Protein AF-A0A835MDC3-F1 (afdb_monomer)

Secondary structure (DSSP, 8-state):
-B-----S-TT--SS-EEHHHHHHHHHTTHHHHHHHHHHHHHHHTT-----SSEE---HHHHHHHHHHHHT-HHHHHHHHHHHHHHHHHS---TT-SSTTTTT-TT--TTHHHHGGGGHHHHHHHHHHHTTT-SS-PPB-----STHHHHHHHHHHHHTT-

Radius of gyration: 15.71 Å; Cα contacts (8 Å, |Δi|>4): 168; chains: 1; bounding box: 34×36×35 Å

Foldseek 3Di:
DAWADDDPDQPWDLVFDQQLVVLCVVPPPCSVVVQVVLQVLQVVLVAGFDRRATETHCLLVNLVLVVLVVVPRVSSLVSVVVLCCCVTGVNHYNSDPVVPCPPDPPDHPVSSVVSVVCNVVNVVVNVVVVPPDPFRDDDDDDDDDSSVSVVVSRVVVVVVD

pLDDT: mean 72.36, std 19.3, range [30.72, 95.19]

Solvent-accessible surface area (backbone atoms only — not comparable to full-atom values): 9373 Å² total; per-residue (Å²): 90,53,87,54,74,76,78,93,51,84,84,40,51,65,88,44,42,55,33,57,59,54,41,36,71,74,50,42,86,52,32,60,61,50,50,53,53,50,33,53,55,32,47,76,61,78,38,63,61,36,54,86,22,43,44,51,27,54,64,70,50,4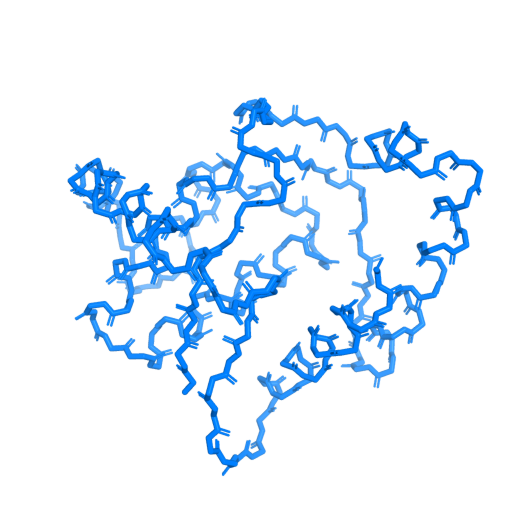4,31,50,46,50,55,30,39,76,76,33,43,68,55,21,48,54,50,54,50,52,55,46,46,33,42,40,49,63,30,37,46,76,52,48,80,65,74,58,48,78,78,36,98,86,45,55,81,73,51,72,78,54,38,65,73,40,48,66,58,48,58,49,47,46,69,68,54,66,82,80,58,99,60,77,65,68,62,68,87,93,77,93,50,80,69,46,48,59,53,50,46,51,60,54,49,72,77,70,112

InterPro domains:
  IPR001853 DSBA-like thioredoxin domain [PF01323] (1-97)
  IPR036249 Thioredoxin-like superfamily [SSF52833] (1-101)

Organism: NCBI:txid261450

Structure (mmCIF, N/CA/C/O backbone):
data_AF-A0A835MDC3-F1
#
_entry.id   AF-A0A835MDC3-F1
#
loop_
_atom_site.group_PDB
_atom_site.id
_atom_site.type_symbol
_atom_site.label_atom_id
_atom_site.label_alt_id
_atom_site.label_comp_id
_atom_site.label_asym_id
_atom_site.label_entity_id
_atom_site.label_seq_id
_atom_site.pdbx_PDB_ins_code
_atom_site.Cartn_x
_atom_site.Cartn_y
_atom_site.Cartn_z
_atom_site.occupancy
_atom_site.B_iso_or_equiv
_atom_site.auth_seq_id
_atom_site.auth_comp_id
_atom_site.auth_asym_id
_atom_site.auth_atom_id
_atom_site.pdbx_PDB_model_num
ATOM 1 N N . VAL A 1 1 ? -11.938 -6.366 14.341 1.00 79.00 1 VAL A N 1
ATOM 2 C CA . VAL A 1 1 ? -10.661 -6.709 13.666 1.00 79.00 1 VAL A CA 1
ATOM 3 C C . VAL A 1 1 ? -9.638 -5.707 14.154 1.00 79.00 1 VAL A C 1
ATOM 5 O O . VAL A 1 1 ? -9.970 -4.531 14.147 1.00 79.00 1 VAL A O 1
ATOM 8 N N . ARG A 1 2 ? -8.454 -6.133 14.595 1.00 83.31 2 ARG A N 1
ATOM 9 C CA . ARG A 1 2 ? -7.360 -5.211 14.938 1.00 83.31 2 ARG A CA 1
ATOM 10 C C . ARG A 1 2 ? -6.221 -5.381 13.938 1.00 83.31 2 ARG A C 1
ATOM 12 O O . ARG A 1 2 ? -5.844 -6.513 13.647 1.00 83.31 2 ARG A O 1
ATOM 19 N N . TRP A 1 3 ? -5.715 -4.271 13.408 1.00 83.38 3 TRP A N 1
ATOM 20 C CA . TRP A 1 3 ? -4.635 -4.255 12.424 1.00 83.38 3 TRP A CA 1
ATOM 21 C C . TRP A 1 3 ? -3.323 -3.807 13.061 1.00 83.38 3 TRP A C 1
ATOM 23 O O . TRP A 1 3 ? -3.287 -2.799 13.772 1.00 83.38 3 TRP A O 1
ATOM 33 N N . HIS A 1 4 ? -2.255 -4.544 12.763 1.00 81.25 4 HIS A N 1
ATOM 34 C CA . HIS A 1 4 ? -0.899 -4.269 13.225 1.00 81.25 4 HIS A CA 1
ATOM 35 C C . HIS A 1 4 ? -0.013 -3.872 12.031 1.00 81.25 4 HIS A C 1
ATOM 37 O O . HIS A 1 4 ? 0.001 -4.582 11.021 1.00 81.25 4 HIS A O 1
ATOM 43 N N . PRO A 1 5 ? 0.681 -2.720 12.091 1.00 82.00 5 PRO A N 1
ATOM 44 C CA . PRO A 1 5 ? 1.646 -2.316 11.075 1.00 82.00 5 PRO A CA 1
ATOM 45 C C . PRO A 1 5 ? 2.781 -3.325 10.879 1.00 82.00 5 PRO A C 1
ATOM 47 O O . PRO A 1 5 ? 3.315 -3.851 11.847 1.00 82.00 5 PRO A O 1
ATOM 50 N N . TYR A 1 6 ? 3.203 -3.517 9.630 1.00 81.38 6 TYR A N 1
ATOM 51 C CA . TYR A 1 6 ? 4.390 -4.294 9.278 1.00 81.38 6 TYR A CA 1
ATOM 52 C C . TYR A 1 6 ? 5.048 -3.697 8.033 1.00 81.38 6 TYR A C 1
ATOM 54 O O . TYR A 1 6 ? 4.362 -3.406 7.048 1.00 81.38 6 TYR A O 1
ATOM 62 N N . PHE A 1 7 ? 6.372 -3.539 8.057 1.00 80.25 7 PHE A N 1
ATOM 63 C CA . PHE A 1 7 ? 7.124 -3.003 6.926 1.00 80.25 7 PHE A CA 1
ATOM 64 C C . PHE A 1 7 ? 7.703 -4.112 6.053 1.00 80.25 7 PHE A C 1
ATOM 66 O O . PHE A 1 7 ? 8.595 -4.844 6.466 1.00 80.25 7 PHE A O 1
ATOM 73 N N . LEU A 1 8 ? 7.289 -4.149 4.786 1.00 82.00 8 LEU A N 1
ATOM 74 C CA . LEU A 1 8 ? 7.941 -4.997 3.780 1.00 82.00 8 LEU A CA 1
ATOM 75 C C . LEU A 1 8 ? 9.306 -4.449 3.339 1.00 82.00 8 LEU A C 1
ATOM 77 O O . LEU A 1 8 ? 10.184 -5.217 2.956 1.00 82.00 8 LEU A O 1
ATOM 81 N N . ASN A 1 9 ? 9.456 -3.122 3.317 1.00 81.12 9 ASN A N 1
ATOM 82 C CA . ASN A 1 9 ? 10.703 -2.440 2.979 1.00 81.12 9 ASN A CA 1
ATOM 83 C C . ASN A 1 9 ? 10.748 -1.056 3.659 1.00 81.12 9 ASN A C 1
ATOM 85 O O . ASN A 1 9 ? 10.225 -0.089 3.098 1.00 81.12 9 ASN A O 1
ATOM 89 N N . PRO A 1 10 ? 11.368 -0.940 4.848 1.00 81.56 10 PRO A N 1
ATOM 90 C CA . PRO A 1 10 ? 11.507 0.336 5.554 1.00 81.56 10 PRO A CA 1
ATOM 91 C C . PRO A 1 10 ? 12.309 1.389 4.772 1.00 81.56 10 PRO A C 1
ATOM 93 O O . PRO A 1 10 ? 12.097 2.586 4.950 1.00 81.56 10 PRO A O 1
ATOM 96 N N . SER A 1 11 ? 13.213 0.946 3.894 1.00 84.12 11 SER A N 1
ATOM 97 C CA . SER A 1 11 ? 14.127 1.796 3.122 1.00 84.12 11 SER A CA 1
ATOM 98 C C . SER A 1 11 ? 13.565 2.231 1.765 1.00 84.12 11 SER A C 1
ATOM 100 O O . SER A 1 11 ? 14.288 2.829 0.971 1.00 84.12 11 SER A O 1
ATOM 102 N N . ALA A 1 12 ? 12.298 1.927 1.461 1.00 86.94 12 ALA A N 1
ATOM 103 C CA . ALA A 1 12 ? 11.678 2.350 0.208 1.00 86.94 12 ALA A CA 1
ATOM 104 C C . ALA A 1 12 ? 11.614 3.892 0.102 1.00 86.94 12 ALA A C 1
ATOM 106 O O . ALA A 1 12 ? 11.349 4.553 1.115 1.00 86.94 12 ALA A O 1
ATOM 107 N N . PRO A 1 13 ? 11.815 4.469 -1.101 1.00 89.44 13 PRO A N 1
ATOM 108 C CA . PRO A 1 13 ? 11.775 5.916 -1.315 1.00 89.44 13 PRO A CA 1
ATOM 109 C C . PRO A 1 13 ? 10.369 6.482 -1.088 1.00 89.44 13 PRO A C 1
ATOM 111 O O . PRO A 1 13 ? 9.361 5.798 -1.302 1.00 89.44 13 PRO A O 1
ATOM 114 N N . LYS A 1 14 ? 10.298 7.743 -0.649 1.00 87.00 14 LYS A N 1
ATOM 115 C CA . LYS A 1 14 ? 9.029 8.432 -0.349 1.00 87.00 14 LYS A CA 1
ATOM 116 C C . LYS A 1 14 ? 8.347 8.953 -1.608 1.00 87.00 14 LYS A C 1
ATOM 118 O O . LYS A 1 14 ? 7.126 9.036 -1.654 1.00 87.00 14 LYS A O 1
ATOM 123 N N . GLU A 1 15 ? 9.132 9.241 -2.632 1.00 87.88 15 GLU A N 1
ATOM 124 C CA . GLU A 1 15 ? 8.701 9.685 -3.957 1.00 87.88 15 GLU A CA 1
ATOM 125 C C . GLU A 1 15 ? 7.988 8.557 -4.717 1.00 87.88 15 GLU A C 1
ATOM 127 O O . GLU A 1 15 ? 7.210 8.805 -5.633 1.00 87.88 15 GLU A O 1
ATOM 132 N N . GLY A 1 16 ? 8.216 7.311 -4.293 1.00 91.81 16 GLY A N 1
ATOM 133 C CA . GLY A 1 16 ? 7.672 6.120 -4.919 1.00 91.81 16 GLY A CA 1
ATOM 134 C C . GLY A 1 16 ? 8.468 5.690 -6.148 1.00 91.81 16 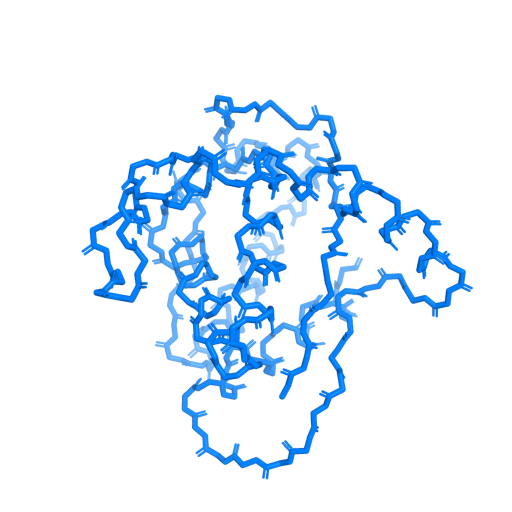GLY A C 1
ATOM 135 O O . GLY A 1 16 ? 9.279 6.420 -6.709 1.00 91.81 16 GLY A O 1
ATOM 136 N N . VAL A 1 17 ? 8.241 4.449 -6.553 1.00 94.00 17 VAL A N 1
ATOM 137 C CA . VAL A 1 17 ? 8.797 3.836 -7.761 1.00 94.00 17 VAL A CA 1
ATOM 138 C C . VAL A 1 17 ? 7.691 3.126 -8.525 1.00 94.00 17 VAL A C 1
ATOM 140 O O . VAL A 1 17 ? 6.692 2.698 -7.943 1.00 94.00 17 VAL A O 1
ATOM 143 N N . VAL A 1 18 ? 7.864 2.972 -9.837 1.00 95.19 18 VAL A N 1
ATOM 144 C CA . VAL A 1 18 ? 6.885 2.287 -10.691 1.00 95.19 18 VAL A CA 1
ATOM 145 C C . VAL A 1 18 ? 6.726 0.836 -10.233 1.00 95.19 18 VAL A C 1
ATOM 147 O O . VAL A 1 18 ? 7.675 0.050 -10.281 1.00 95.19 18 VAL A O 1
ATOM 150 N N . LYS A 1 19 ? 5.512 0.454 -9.815 1.00 93.19 19 LYS A N 1
ATOM 151 C CA . LYS A 1 19 ? 5.239 -0.839 -9.168 1.00 93.19 19 LYS A CA 1
ATOM 152 C C . LYS A 1 19 ? 5.600 -2.031 -10.061 1.00 93.19 19 LYS A C 1
ATOM 154 O O . LYS A 1 19 ? 6.240 -2.966 -9.587 1.00 93.19 19 LYS A O 1
ATOM 159 N N . LYS A 1 20 ? 5.277 -1.980 -11.363 1.00 93.00 20 LYS A N 1
ATOM 160 C CA . LYS A 1 20 ? 5.671 -3.018 -12.345 1.00 93.00 20 LYS A CA 1
ATOM 161 C C . LYS A 1 20 ? 7.183 -3.225 -12.413 1.00 93.00 20 LYS A C 1
ATOM 163 O O . LYS A 1 20 ? 7.637 -4.367 -12.428 1.00 93.00 20 LYS A O 1
ATOM 168 N N . VAL A 1 21 ? 7.945 -2.130 -12.466 1.00 94.31 21 VAL A N 1
ATOM 169 C CA . VAL A 1 21 ? 9.412 -2.172 -12.546 1.00 94.31 21 VAL A CA 1
ATOM 170 C C . VAL A 1 21 ? 9.964 -2.767 -11.257 1.00 94.31 21 VAL A C 1
ATOM 172 O O . VAL A 1 21 ? 10.659 -3.777 -11.307 1.00 94.31 21 VAL A O 1
ATOM 175 N N . HIS A 1 22 ? 9.522 -2.247 -10.111 1.00 92.38 22 HIS A N 1
ATOM 176 C CA . HIS A 1 22 ? 9.928 -2.743 -8.800 1.00 92.38 22 HIS A CA 1
ATOM 177 C C . HIS A 1 22 ? 9.631 -4.240 -8.607 1.00 92.38 22 HIS A C 1
ATOM 179 O O . HIS A 1 22 ? 10.461 -4.990 -8.098 1.00 92.38 22 HIS A O 1
ATOM 185 N N . TYR A 1 23 ? 8.458 -4.719 -9.034 1.00 91.94 23 TYR A N 1
ATOM 186 C CA . TYR A 1 23 ? 8.113 -6.141 -8.939 1.00 91.94 23 TYR A CA 1
ATOM 187 C C . TYR A 1 23 ? 8.955 -7.012 -9.869 1.00 91.94 23 TYR A C 1
ATOM 189 O O . TYR A 1 23 ? 9.315 -8.126 -9.489 1.00 91.94 23 TYR A O 1
ATOM 197 N N . ARG A 1 24 ? 9.295 -6.523 -11.064 1.00 93.50 24 ARG A N 1
ATOM 198 C CA . ARG A 1 24 ? 10.192 -7.237 -11.976 1.00 93.50 24 ARG A CA 1
ATOM 199 C C . ARG A 1 24 ? 11.615 -7.304 -11.429 1.00 93.50 24 ARG A C 1
ATOM 201 O O . ARG A 1 24 ? 12.227 -8.359 -11.522 1.00 93.50 24 ARG A O 1
ATOM 208 N N . GLU A 1 25 ? 12.112 -6.234 -10.820 1.00 93.44 25 GLU A N 1
ATOM 209 C CA . GLU A 1 25 ? 13.413 -6.223 -10.140 1.00 93.44 25 GLU A CA 1
ATOM 210 C C . GLU A 1 25 ? 13.429 -7.190 -8.950 1.00 93.44 25 GLU A C 1
ATOM 212 O O . GLU A 1 25 ? 14.360 -7.977 -8.802 1.00 93.44 25 GLU A O 1
ATOM 217 N N . LYS A 1 26 ? 12.368 -7.186 -8.132 1.00 88.25 26 LYS A N 1
ATOM 218 C CA . LYS A 1 26 ? 12.278 -8.008 -6.919 1.00 88.25 26 LYS A CA 1
ATOM 219 C C . LYS A 1 26 ? 12.079 -9.500 -7.199 1.00 88.25 26 LYS A C 1
ATOM 221 O O . LYS A 1 26 ? 12.663 -10.331 -6.511 1.00 88.25 26 LYS A O 1
ATOM 226 N N . PHE A 1 27 ? 11.220 -9.849 -8.157 1.00 88.06 27 PHE A N 1
ATOM 227 C CA . PHE A 1 27 ? 10.797 -11.236 -8.401 1.00 88.06 27 PHE A CA 1
ATOM 228 C C . PHE A 1 27 ? 11.312 -11.818 -9.727 1.00 88.06 27 PHE A C 1
ATOM 230 O O . PHE A 1 27 ? 11.055 -12.986 -10.036 1.00 88.06 27 PHE A O 1
ATOM 237 N N . GLY A 1 28 ? 12.012 -11.024 -10.539 1.00 93.06 28 GLY A N 1
ATOM 238 C CA . GLY A 1 28 ? 12.528 -11.447 -11.837 1.00 93.06 28 GLY A CA 1
ATOM 239 C C . GLY A 1 28 ? 11.419 -11.899 -12.803 1.00 93.06 28 GLY A C 1
ATOM 240 O O . GLY A 1 28 ? 10.297 -11.374 -12.767 1.00 93.06 28 GLY A O 1
ATOM 241 N N . PRO A 1 29 ? 11.684 -12.911 -13.652 1.00 91.44 29 PRO A N 1
ATOM 242 C CA . PRO A 1 29 ? 10.707 -13.446 -14.607 1.00 91.44 29 PRO A CA 1
ATOM 243 C C . PRO A 1 29 ? 9.423 -13.989 -13.962 1.00 91.44 29 PRO A C 1
ATOM 245 O O . PRO A 1 29 ? 8.384 -14.066 -14.613 1.00 91.44 29 PRO A O 1
ATOM 248 N N . GLN A 1 30 ? 9.460 -14.350 -12.673 1.00 90.94 30 GLN A N 1
ATOM 249 C CA . GLN A 1 30 ? 8.284 -14.867 -11.968 1.00 90.94 30 GLN A CA 1
ATOM 250 C C . GLN A 1 30 ? 7.246 -13.784 -11.652 1.00 90.94 30 GLN A C 1
ATOM 252 O O . GLN A 1 30 ? 6.105 -14.126 -11.336 1.00 90.94 30 GLN A O 1
ATOM 257 N N . SER A 1 31 ? 7.613 -12.502 -11.759 1.00 90.31 31 SER A N 1
ATOM 258 C CA . SER A 1 31 ? 6.721 -11.361 -11.518 1.00 90.31 31 SER A CA 1
ATOM 259 C C . SER A 1 31 ? 5.408 -11.459 -12.301 1.00 90.31 31 SER A C 1
ATOM 261 O O . SER A 1 31 ? 4.341 -11.258 -11.724 1.00 90.31 31 SER A O 1
ATOM 263 N N . GLU A 1 32 ? 5.453 -11.867 -13.571 1.00 91.12 32 GLU A N 1
ATOM 264 C CA . GLU A 1 32 ? 4.252 -12.014 -14.405 1.00 91.12 32 GLU A CA 1
ATOM 265 C C . GLU A 1 32 ? 3.357 -13.172 -13.934 1.00 91.12 32 GLU A C 1
ATOM 267 O O . GLU A 1 32 ? 2.133 -13.038 -13.874 1.00 91.12 32 GLU A O 1
ATOM 272 N N . ARG A 1 33 ? 3.950 -14.300 -13.511 1.00 90.50 33 ARG A N 1
ATOM 273 C CA . ARG A 1 33 ? 3.200 -15.437 -12.946 1.00 90.50 33 ARG A CA 1
ATOM 274 C C . ARG A 1 33 ? 2.526 -15.054 -11.629 1.00 90.50 33 ARG A C 1
ATOM 276 O O . ARG A 1 33 ? 1.367 -15.406 -11.411 1.00 90.50 33 ARG A O 1
ATOM 283 N N . ILE A 1 34 ? 3.241 -14.331 -10.765 1.00 87.12 34 ILE A N 1
ATOM 284 C CA . ILE A 1 34 ? 2.701 -13.806 -9.506 1.00 87.12 34 ILE A CA 1
ATOM 285 C C . ILE A 1 34 ? 1.547 -12.856 -9.820 1.00 87.12 34 ILE A C 1
ATOM 287 O O . ILE A 1 34 ? 0.442 -13.084 -9.340 1.00 87.12 34 ILE A O 1
ATOM 291 N N . LYS A 1 35 ? 1.749 -11.869 -10.701 1.00 89.69 35 LYS A N 1
ATOM 292 C CA . LYS A 1 35 ? 0.704 -10.929 -11.131 1.00 89.69 35 LYS A CA 1
ATOM 293 C C . LYS A 1 35 ? -0.544 -11.649 -11.651 1.00 89.69 35 LYS A C 1
ATOM 295 O O . LYS A 1 35 ? -1.653 -11.307 -11.249 1.00 89.69 35 LYS A O 1
ATOM 300 N N . ALA A 1 36 ? -0.388 -12.664 -12.501 1.00 91.50 36 ALA A N 1
ATOM 301 C CA . ALA A 1 36 ? -1.515 -13.431 -13.031 1.00 91.50 36 ALA A CA 1
ATOM 302 C C . ALA A 1 36 ? -2.281 -14.184 -11.929 1.00 91.50 36 ALA A C 1
ATOM 304 O O . ALA A 1 36 ? -3.517 -14.187 -11.921 1.00 91.50 36 ALA A O 1
ATOM 305 N N . ARG A 1 37 ? -1.561 -14.785 -10.971 1.00 89.50 37 ARG A N 1
ATOM 306 C CA . ARG A 1 37 ? -2.160 -15.439 -9.798 1.00 89.50 37 ARG A CA 1
ATOM 307 C C . ARG A 1 37 ? -2.925 -14.435 -8.937 1.00 89.50 37 ARG A C 1
ATOM 309 O O . ARG A 1 37 ? -4.072 -14.705 -8.593 1.00 89.50 37 ARG A O 1
ATOM 316 N N . MET A 1 38 ? -2.323 -13.282 -8.648 1.00 87.88 38 MET A N 1
ATOM 317 C CA . MET A 1 38 ? -2.949 -12.188 -7.898 1.00 87.88 38 MET A CA 1
ATOM 318 C C . MET A 1 38 ? -4.242 -11.738 -8.573 1.00 87.88 38 MET A C 1
ATOM 320 O O . MET A 1 38 ? -5.298 -11.744 -7.952 1.00 87.88 38 MET A O 1
ATOM 324 N N . ALA A 1 39 ? -4.192 -11.460 -9.875 1.00 91.00 39 ALA A N 1
ATOM 325 C CA . ALA A 1 39 ? -5.363 -11.043 -10.634 1.00 91.00 39 ALA A CA 1
ATOM 326 C C . ALA A 1 39 ? -6.495 -12.084 -10.597 1.00 91.00 39 ALA A C 1
ATOM 328 O O . ALA A 1 39 ? -7.664 -11.717 -10.533 1.00 91.00 39 ALA A O 1
ATOM 329 N N . LYS A 1 40 ? -6.176 -13.388 -10.588 1.00 90.12 40 LYS A N 1
ATOM 330 C CA . LYS A 1 40 ? -7.186 -14.444 -10.419 1.00 90.12 40 LYS A CA 1
ATOM 331 C C . LYS A 1 40 ? -7.838 -14.407 -9.031 1.00 90.12 40 LYS A C 1
ATOM 333 O O . LYS A 1 40 ? -9.052 -14.566 -8.954 1.00 90.12 40 LYS A O 1
ATOM 338 N N . VAL A 1 41 ? -7.055 -14.200 -7.968 1.00 86.44 41 VAL A N 1
ATOM 339 C CA . VAL A 1 41 ? -7.576 -14.080 -6.593 1.00 86.44 41 VAL A CA 1
ATOM 340 C C . VAL A 1 41 ? -8.498 -12.865 -6.482 1.00 86.44 41 VAL A C 1
ATOM 342 O O . VAL A 1 41 ? -9.641 -13.018 -6.070 1.00 86.44 41 VAL A O 1
ATOM 345 N N . PHE A 1 42 ? -8.049 -11.689 -6.931 1.00 88.00 42 PHE A N 1
ATOM 346 C CA . PHE A 1 42 ? -8.852 -10.459 -6.917 1.00 88.00 42 PHE A CA 1
ATOM 347 C C . PHE A 1 42 ? -10.172 -10.625 -7.685 1.00 88.00 42 PHE A C 1
ATOM 349 O O . PHE A 1 42 ? -11.234 -10.326 -7.139 1.00 88.00 42 PHE A O 1
ATOM 356 N N . ARG A 1 43 ? -10.140 -11.216 -8.890 1.00 90.94 43 ARG A N 1
ATOM 357 C CA . ARG A 1 43 ? -11.363 -11.484 -9.667 1.00 90.94 43 ARG A CA 1
ATOM 358 C C . ARG A 1 43 ? -12.325 -12.439 -8.966 1.00 90.94 43 ARG A C 1
ATOM 360 O O . ARG A 1 43 ? -13.532 -12.262 -9.081 1.00 90.94 43 ARG A O 1
ATOM 367 N N . GLY A 1 44 ? -11.815 -13.417 -8.213 1.00 87.06 44 GLY A N 1
ATOM 368 C CA . GLY A 1 44 ? -12.642 -14.296 -7.375 1.00 87.06 44 GLY A CA 1
ATOM 369 C C . GLY A 1 44 ? -13.445 -13.543 -6.306 1.00 87.06 44 GLY A C 1
ATOM 370 O O . GLY A 1 44 ? -14.453 -14.050 -5.823 1.00 87.06 44 GLY A O 1
ATOM 371 N N . HIS A 1 45 ? -13.031 -12.318 -5.986 1.00 84.69 45 HIS A N 1
ATOM 372 C CA . HIS A 1 45 ? -13.688 -11.402 -5.060 1.00 84.69 45 HIS A CA 1
ATOM 373 C C . HIS A 1 45 ? -14.397 -10.226 -5.758 1.00 84.69 45 HIS A C 1
ATOM 375 O O . HIS A 1 45 ? -14.841 -9.305 -5.076 1.00 84.69 45 HIS A O 1
ATOM 381 N N . GLY A 1 46 ? -14.520 -10.247 -7.092 1.00 89.62 46 GLY A N 1
ATOM 382 C CA . GLY A 1 46 ? -15.152 -9.175 -7.870 1.00 89.62 46 GLY A CA 1
ATOM 383 C C . GLY A 1 46 ? -14.316 -7.895 -7.978 1.00 89.62 46 GLY A C 1
ATOM 384 O O . GLY A 1 46 ? -14.873 -6.830 -8.219 1.00 89.62 46 GLY A O 1
ATOM 385 N N . LEU A 1 47 ? -13.000 -7.989 -7.770 1.00 88.75 47 LEU A N 1
ATOM 386 C CA . LEU A 1 47 ? -12.062 -6.869 -7.847 1.00 88.75 47 LEU A CA 1
ATOM 387 C C . LEU A 1 47 ? -11.065 -7.074 -8.993 1.00 88.75 47 LEU A C 1
ATOM 389 O O . LEU A 1 47 ? -10.682 -8.204 -9.301 1.00 88.75 47 LEU A O 1
ATOM 393 N N . ASP A 1 48 ? -10.575 -5.977 -9.564 1.00 91.44 48 ASP A N 1
ATOM 394 C CA . ASP A 1 48 ? -9.482 -5.998 -10.535 1.00 91.44 48 ASP A CA 1
ATOM 395 C C . ASP A 1 48 ? -8.155 -5.637 -9.865 1.00 91.44 48 ASP A C 1
ATOM 397 O O . ASP A 1 48 ? -8.065 -4.687 -9.091 1.00 91.44 48 ASP A O 1
ATOM 401 N N . TYR A 1 49 ? -7.115 -6.426 -10.141 1.00 91.69 49 TYR A N 1
ATOM 402 C CA . TYR A 1 49 ? -5.777 -6.201 -9.597 1.00 91.69 49 TYR A CA 1
ATOM 403 C C . TYR A 1 49 ? -4.981 -5.255 -10.498 1.00 91.69 49 TYR A C 1
ATOM 405 O O . TYR A 1 49 ? -4.643 -5.612 -11.630 1.00 91.69 49 TYR A O 1
ATOM 413 N N . ASP A 1 50 ? -4.637 -4.090 -9.960 1.00 90.75 50 ASP A N 1
ATOM 414 C CA . ASP A 1 50 ? -3.910 -3.024 -10.636 1.00 90.75 50 ASP A CA 1
ATOM 415 C C . ASP A 1 50 ? -2.468 -2.889 -10.107 1.00 90.75 50 ASP A C 1
ATOM 417 O O . ASP A 1 50 ? -2.182 -2.865 -8.901 1.00 90.75 50 ASP A O 1
ATOM 421 N N . VAL A 1 51 ? -1.530 -2.803 -11.048 1.00 89.88 51 VAL A N 1
ATOM 422 C CA . VAL A 1 51 ? -0.097 -2.623 -10.795 1.00 89.88 51 VAL A CA 1
ATOM 423 C C . VAL A 1 51 ? 0.488 -1.418 -11.532 1.00 89.88 51 VAL A C 1
ATOM 425 O O . VAL A 1 51 ? 1.706 -1.268 -11.563 1.00 89.88 51 VAL A O 1
ATOM 428 N N . ASP A 1 52 ? -0.342 -0.573 -12.134 1.00 89.31 52 ASP A N 1
ATOM 429 C CA . ASP A 1 52 ? 0.085 0.508 -13.022 1.00 89.31 52 ASP A CA 1
ATOM 430 C C . ASP A 1 52 ? 0.543 1.755 -12.245 1.00 89.31 52 ASP A C 1
ATOM 432 O O . ASP A 1 52 ? 1.242 2.603 -12.795 1.00 89.31 52 ASP A O 1
ATOM 436 N N . GLY A 1 53 ? 0.232 1.818 -10.947 1.00 90.31 53 GLY A N 1
ATOM 437 C CA . GLY A 1 53 ? 0.632 2.891 -10.040 1.00 90.31 53 GLY A CA 1
ATOM 438 C C . GLY A 1 53 ? 2.051 2.797 -9.462 1.00 90.31 53 GLY A C 1
ATOM 439 O O . GLY A 1 53 ? 2.899 1.986 -9.857 1.00 90.31 53 GLY A O 1
ATOM 440 N N . LEU A 1 54 ? 2.294 3.641 -8.460 1.00 93.06 54 LEU A N 1
ATOM 441 C CA . LEU A 1 54 ? 3.547 3.692 -7.710 1.00 93.06 54 LEU A CA 1
ATOM 442 C C . LEU A 1 54 ? 3.490 2.824 -6.445 1.00 93.06 54 LEU A C 1
ATOM 444 O O . LEU A 1 54 ? 2.436 2.583 -5.857 1.00 93.06 54 LEU A O 1
ATOM 448 N N . THR A 1 55 ? 4.655 2.376 -5.992 1.00 91.62 55 THR A N 1
ATOM 449 C CA . THR A 1 55 ? 4.859 1.740 -4.687 1.00 91.62 55 THR A CA 1
ATOM 450 C C . THR A 1 55 ? 6.044 2.389 -3.988 1.00 91.62 55 THR A C 1
ATOM 452 O O . THR A 1 55 ? 6.976 2.833 -4.647 1.00 91.62 55 THR A O 1
ATOM 455 N N . GLY A 1 56 ? 6.034 2.456 -2.662 1.00 91.38 56 GLY A N 1
ATOM 456 C CA . GLY A 1 56 ? 7.056 3.202 -1.935 1.00 91.38 56 GLY A CA 1
ATOM 457 C C . GLY A 1 56 ? 6.940 3.027 -0.434 1.00 91.38 56 GLY A C 1
ATOM 458 O O . GLY A 1 56 ? 6.419 2.018 0.045 1.00 91.38 56 GLY A O 1
ATOM 459 N N . ASN A 1 57 ? 7.452 4.010 0.297 1.00 89.19 57 ASN A N 1
ATOM 460 C CA . ASN A 1 57 ? 7.429 4.008 1.750 1.00 89.19 57 ASN A CA 1
ATOM 461 C C . ASN A 1 57 ? 5.994 4.001 2.312 1.00 89.19 57 ASN A C 1
ATOM 463 O O . ASN A 1 57 ? 5.140 4.765 1.867 1.00 89.19 57 ASN A O 1
ATOM 467 N N . THR A 1 58 ? 5.737 3.168 3.323 1.00 88.06 58 THR A N 1
ATOM 468 C CA . THR A 1 58 ? 4.407 3.016 3.942 1.00 88.06 58 THR A CA 1
ATOM 469 C C . THR A 1 58 ? 4.304 3.613 5.345 1.00 88.06 58 THR A C 1
ATOM 471 O O . THR A 1 58 ? 3.274 3.452 5.995 1.00 88.06 58 THR A O 1
ATOM 474 N N . LEU A 1 59 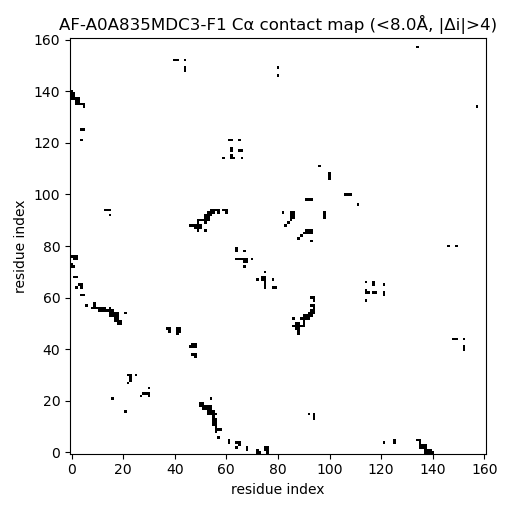? 5.328 4.325 5.829 1.00 84.94 59 LEU A N 1
ATOM 475 C CA . LEU A 1 59 ? 5.377 4.827 7.207 1.00 84.94 59 LEU A CA 1
ATOM 476 C C . LEU A 1 59 ? 4.198 5.742 7.538 1.00 84.94 59 LEU A C 1
ATOM 478 O O . LEU A 1 59 ? 3.551 5.551 8.566 1.00 84.94 59 LEU A O 1
ATOM 482 N N . ASP A 1 60 ? 3.876 6.683 6.652 1.00 83.00 60 ASP A N 1
ATOM 483 C CA . ASP A 1 60 ? 2.762 7.611 6.868 1.00 83.00 60 ASP A CA 1
ATOM 484 C C . ASP A 1 60 ? 1.407 6.884 6.888 1.00 83.00 60 ASP A C 1
ATOM 486 O O . ASP A 1 60 ? 0.541 7.209 7.699 1.00 83.00 60 ASP A O 1
ATOM 490 N N . ASN A 1 61 ? 1.262 5.808 6.111 1.00 85.19 61 ASN A N 1
ATOM 491 C CA . ASN A 1 61 ? 0.078 4.947 6.154 1.00 85.19 61 ASN A CA 1
ATOM 492 C C . ASN A 1 61 ? -0.027 4.204 7.487 1.00 85.19 61 ASN A C 1
ATOM 494 O O . ASN A 1 61 ? -1.095 4.150 8.087 1.00 85.19 61 ASN A O 1
ATOM 498 N N . HIS A 1 62 ? 1.079 3.653 7.992 1.00 85.88 62 HIS A N 1
ATOM 499 C CA . HIS A 1 62 ? 1.083 2.984 9.293 1.00 85.88 62 HIS A CA 1
ATOM 500 C C . HIS A 1 62 ? 0.779 3.949 10.444 1.00 85.88 62 HIS A C 1
ATOM 502 O O . HIS A 1 62 ? 0.043 3.580 11.365 1.00 85.88 62 HIS A O 1
ATOM 508 N N . ARG A 1 63 ? 1.276 5.192 10.365 1.00 83.75 63 ARG A N 1
ATOM 509 C CA . ARG A 1 63 ? 0.896 6.289 11.271 1.00 83.75 63 ARG A CA 1
ATOM 510 C C . ARG A 1 63 ? -0.604 6.516 11.263 1.00 83.75 63 ARG A C 1
ATOM 512 O O . ARG A 1 63 ? -1.229 6.493 12.323 1.00 83.75 63 ARG A O 1
ATOM 519 N N . LEU A 1 64 ? -1.181 6.627 10.076 1.00 82.62 64 LEU A N 1
ATOM 520 C CA . LEU A 1 64 ? -2.607 6.853 9.902 1.00 82.62 64 LEU A CA 1
ATOM 521 C C . LEU A 1 64 ? -3.462 5.690 10.435 1.00 82.62 64 LEU A C 1
ATOM 523 O O . LEU A 1 64 ? -4.425 5.913 11.163 1.00 82.62 64 LEU A O 1
ATOM 527 N N . ILE A 1 65 ? -3.071 4.443 10.155 1.00 83.31 65 ILE A N 1
ATOM 528 C CA . ILE A 1 65 ? -3.753 3.230 10.642 1.00 83.31 65 ILE A CA 1
ATOM 529 C C . ILE A 1 65 ? -3.704 3.136 12.173 1.00 83.31 65 ILE A C 1
ATOM 531 O O . ILE A 1 65 ? -4.683 2.738 12.809 1.00 83.31 65 ILE A O 1
ATOM 535 N N . THR A 1 66 ? -2.577 3.500 12.782 1.00 83.50 66 THR A N 1
ATOM 536 C CA . THR A 1 66 ? -2.418 3.480 14.244 1.00 83.50 66 THR A CA 1
ATOM 537 C C . THR A 1 66 ? -3.280 4.557 14.893 1.00 83.50 66 THR A C 1
ATOM 539 O O . THR A 1 66 ? -4.014 4.278 15.840 1.00 83.50 66 THR A O 1
ATOM 542 N N . PHE A 1 67 ? -3.261 5.768 14.331 1.00 83.62 67 PHE A N 1
ATOM 543 C CA . PHE A 1 67 ? -4.109 6.870 14.768 1.00 83.62 67 PHE A CA 1
ATOM 544 C C . PHE A 1 67 ? -5.603 6.528 14.669 1.00 83.62 67 PHE A C 1
ATOM 546 O O . PHE A 1 67 ? -6.344 6.722 15.633 1.00 83.62 67 PHE A O 1
ATOM 553 N N . ALA A 1 68 ? -6.047 5.946 13.551 1.00 82.69 68 ALA A N 1
ATOM 554 C CA . ALA A 1 68 ? -7.421 5.472 13.397 1.00 82.69 68 ALA A CA 1
ATOM 555 C C . ALA A 1 68 ? -7.779 4.391 14.433 1.00 82.69 68 ALA A C 1
ATOM 557 O O . ALA A 1 68 ? -8.890 4.395 14.959 1.00 82.69 68 ALA A O 1
ATOM 558 N N . GLY A 1 69 ? -6.826 3.522 14.792 1.00 84.88 69 GLY A N 1
ATOM 559 C CA . GLY A 1 69 ? -6.970 2.539 15.872 1.00 84.88 69 GLY A CA 1
ATOM 560 C C . GLY A 1 69 ? -7.303 3.163 17.227 1.00 84.88 69 GLY A C 1
ATOM 561 O O . GLY A 1 69 ? -8.180 2.653 17.922 1.00 84.88 69 GLY A O 1
ATOM 562 N N . HIS A 1 70 ? -6.684 4.297 17.576 1.00 84.94 70 HIS A N 1
ATOM 563 C CA . HIS A 1 70 ? -7.001 5.034 18.808 1.00 84.94 70 HIS A CA 1
ATOM 564 C C . HIS A 1 70 ? -8.396 5.668 18.797 1.00 84.94 70 HIS A C 1
ATOM 566 O O . HIS A 1 70 ? -8.967 5.909 19.857 1.00 84.94 70 HIS A O 1
ATOM 572 N N . GLN A 1 71 ? -8.970 5.903 17.617 1.00 83.38 71 GLN A N 1
ATOM 573 C CA . GLN A 1 71 ? -10.342 6.390 17.481 1.00 83.38 71 GLN A CA 1
ATOM 574 C C . GLN A 1 71 ? -11.397 5.271 17.430 1.00 83.38 71 GLN A C 1
ATOM 576 O O . GLN A 1 71 ? -12.593 5.576 17.396 1.00 83.38 71 GLN A O 1
ATOM 581 N N . GLY A 1 72 ? -10.972 4.005 17.383 1.00 85.56 72 GLY A N 1
ATOM 582 C CA . GLY A 1 72 ? -11.832 2.824 17.327 1.00 85.56 72 GLY A CA 1
ATOM 583 C C . GLY A 1 72 ? -11.439 1.845 16.216 1.00 85.56 72 GLY A C 1
ATOM 584 O O . GLY A 1 72 ? -11.123 2.233 15.091 1.00 85.56 72 GLY A O 1
ATOM 585 N N . TYR A 1 73 ? -11.512 0.544 16.508 1.00 86.25 73 TYR A N 1
ATOM 586 C CA . TYR A 1 73 ? -11.087 -0.501 15.569 1.00 86.25 73 TYR A CA 1
ATOM 587 C C . TYR A 1 73 ? -11.934 -0.590 14.293 1.00 86.25 73 TYR A C 1
ATOM 589 O O . TYR A 1 73 ? -11.410 -0.989 13.256 1.00 86.25 73 TYR A O 1
ATOM 597 N N . ASP A 1 74 ? -13.197 -0.164 14.319 1.00 84.94 74 ASP A N 1
ATOM 598 C CA . ASP A 1 74 ? -14.023 -0.115 13.107 1.00 84.94 74 ASP A CA 1
ATOM 599 C C . ASP A 1 74 ? -13.547 0.980 12.142 1.00 84.94 74 ASP A C 1
ATOM 601 O O . ASP A 1 74 ? -13.471 0.747 10.936 1.00 84.94 74 ASP A O 1
ATOM 605 N N . LYS A 1 75 ? -13.117 2.137 12.670 1.00 82.94 75 LYS A N 1
ATOM 606 C CA . LYS A 1 75 ? -12.491 3.207 11.874 1.00 82.94 75 LYS A CA 1
ATOM 607 C C . LYS A 1 75 ? -11.147 2.763 11.309 1.00 82.94 75 LYS A C 1
ATOM 609 O O . LYS A 1 75 ? -10.858 3.019 10.144 1.00 82.94 75 LYS A O 1
ATOM 614 N N . GLN A 1 76 ? -10.344 2.066 12.117 1.00 83.94 76 GLN A N 1
ATOM 615 C CA . GLN A 1 76 ? -9.101 1.454 11.648 1.00 83.94 76 GLN A CA 1
ATOM 616 C C . GLN A 1 76 ? -9.366 0.487 10.493 1.00 83.94 76 GLN A C 1
ATOM 618 O O . GLN A 1 76 ? -8.671 0.532 9.483 1.00 83.94 76 GLN A O 1
ATOM 623 N N . ASN A 1 77 ? -10.369 -0.378 10.632 1.00 84.38 77 ASN A N 1
ATOM 624 C CA . ASN A 1 77 ? -10.695 -1.364 9.616 1.00 84.38 77 ASN A CA 1
ATOM 625 C C . ASN A 1 77 ? -11.167 -0.713 8.306 1.00 84.38 77 ASN A C 1
ATOM 627 O O . ASN A 1 77 ? -10.637 -1.064 7.256 1.00 84.38 77 ASN A O 1
ATOM 631 N N . ALA A 1 78 ? -12.066 0.273 8.385 1.00 82.56 78 ALA A N 1
ATOM 632 C CA . ALA A 1 78 ? -12.541 1.020 7.221 1.00 82.56 78 ALA A CA 1
ATOM 633 C C . ALA A 1 78 ? -11.398 1.743 6.486 1.00 82.56 78 ALA A C 1
ATOM 635 O O . ALA A 1 78 ? -11.277 1.643 5.268 1.00 82.56 78 ALA A O 1
ATOM 636 N N . LEU A 1 79 ? -10.500 2.406 7.226 1.00 85.25 79 LEU A N 1
ATOM 637 C CA . LEU A 1 79 ? -9.331 3.063 6.639 1.00 85.25 79 LEU A CA 1
ATOM 638 C C . LEU A 1 79 ? -8.427 2.063 5.910 1.00 85.25 79 LEU A C 1
ATOM 640 O O . LEU A 1 79 ? -7.999 2.308 4.786 1.00 85.25 79 LEU A O 1
ATOM 644 N N . VAL A 1 80 ? -8.117 0.935 6.549 1.00 86.31 80 VAL A N 1
ATOM 645 C CA . VAL A 1 80 ? -7.247 -0.082 5.951 1.00 86.31 80 VAL A CA 1
ATOM 646 C C . VAL A 1 80 ? -7.855 -0.637 4.659 1.00 86.31 80 VAL A C 1
ATOM 648 O O . VAL A 1 80 ? -7.128 -0.928 3.711 1.00 86.31 80 VAL A O 1
ATOM 651 N N . GLU A 1 81 ? -9.174 -0.770 4.587 1.00 84.81 81 GLU A N 1
ATOM 652 C CA . GLU A 1 81 ? -9.862 -1.203 3.371 1.00 84.81 81 GLU A CA 1
ATOM 653 C C . GLU A 1 81 ? -9.752 -0.180 2.247 1.00 84.81 81 GLU A C 1
ATOM 655 O O . GLU A 1 81 ? -9.412 -0.564 1.128 1.00 84.81 81 GLU A O 1
ATOM 660 N N . GLU A 1 82 ? -9.942 1.108 2.537 1.00 85.38 82 GLU A N 1
ATOM 661 C CA . GLU A 1 82 ? -9.748 2.165 1.542 1.00 85.38 82 GLU A CA 1
ATOM 662 C C . GLU A 1 82 ? -8.303 2.230 1.038 1.00 85.38 82 GLU A C 1
ATOM 664 O O . GLU A 1 82 ? -8.077 2.294 -0.173 1.00 85.38 82 GLU A O 1
ATOM 669 N N . LEU A 1 83 ? -7.321 2.145 1.943 1.00 86.19 83 LEU A N 1
ATOM 670 C CA . LEU A 1 83 ? -5.899 2.122 1.587 1.00 86.19 83 LEU A CA 1
ATOM 671 C C . LEU A 1 83 ? -5.584 0.956 0.645 1.00 86.19 83 LEU A C 1
ATOM 673 O O . LEU A 1 83 ? -4.888 1.121 -0.361 1.00 86.19 83 LEU A O 1
ATOM 677 N N . HIS A 1 84 ? -6.115 -0.227 0.945 1.00 87.62 84 HIS A N 1
ATOM 678 C CA . HIS A 1 84 ? -5.877 -1.409 0.132 1.00 87.62 84 HIS A CA 1
ATOM 679 C C . HIS A 1 84 ? -6.601 -1.371 -1.209 1.00 87.62 84 HIS A C 1
ATOM 681 O O . HIS A 1 84 ? -5.989 -1.733 -2.212 1.00 87.62 84 HIS A O 1
ATOM 687 N N . LEU A 1 85 ? -7.851 -0.910 -1.261 1.00 87.38 85 LEU A N 1
ATOM 688 C CA . LEU A 1 85 ? -8.559 -0.704 -2.525 1.00 87.38 85 LEU A CA 1
ATOM 689 C C . LEU A 1 85 ? -7.804 0.294 -3.406 1.00 87.38 85 LEU A C 1
ATOM 691 O O . LEU A 1 85 ? -7.477 -0.013 -4.552 1.00 87.38 85 LEU A O 1
ATOM 695 N N . GLY A 1 86 ? -7.428 1.446 -2.847 1.00 88.50 86 GLY A N 1
ATOM 696 C CA . GLY A 1 86 ? -6.639 2.451 -3.552 1.00 88.50 86 GLY A CA 1
ATOM 697 C C . GLY A 1 86 ? -5.350 1.871 -4.141 1.00 88.50 86 GLY A C 1
ATOM 698 O O . GLY A 1 86 ? -5.089 2.009 -5.336 1.00 88.50 86 GLY A O 1
ATOM 699 N N . TYR A 1 87 ? -4.573 1.165 -3.318 1.00 88.62 87 TYR A N 1
ATOM 700 C CA . TYR A 1 87 ? -3.275 0.625 -3.722 1.00 88.62 87 TYR A CA 1
ATOM 701 C C . TYR A 1 87 ? -3.361 -0.552 -4.698 1.00 88.62 87 TYR A C 1
ATOM 703 O O . TYR A 1 87 ? -2.521 -0.668 -5.596 1.00 88.62 87 TYR A O 1
ATOM 711 N N . PHE A 1 88 ? -4.300 -1.479 -4.489 1.00 90.00 88 PHE A N 1
ATOM 712 C CA . PHE A 1 88 ? -4.345 -2.747 -5.217 1.00 90.00 88 PHE A CA 1
ATOM 713 C C . PHE A 1 88 ? -5.283 -2.754 -6.413 1.00 90.00 88 PHE A C 1
ATOM 715 O O . PHE A 1 88 ? -5.120 -3.635 -7.252 1.00 90.00 88 PHE A O 1
ATOM 722 N N . THR A 1 89 ? -6.242 -1.832 -6.498 1.00 90.06 89 THR A N 1
ATOM 723 C CA . THR A 1 89 ? -7.263 -1.866 -7.556 1.00 90.06 89 THR A CA 1
ATOM 724 C C . THR A 1 89 ? -7.432 -0.541 -8.294 1.00 90.06 89 THR A C 1
ATOM 726 O O . THR A 1 89 ? -8.109 -0.517 -9.313 1.00 90.06 89 THR A O 1
ATOM 729 N N . GLN A 1 90 ? -6.870 0.563 -7.788 1.00 88.94 90 GLN A N 1
ATOM 730 C CA . GLN A 1 90 ? -7.067 1.908 -8.357 1.00 88.94 90 GLN A CA 1
ATOM 731 C C . GLN A 1 90 ? -5.753 2.604 -8.741 1.00 88.94 90 GLN A C 1
ATOM 733 O O . GLN A 1 90 ? -5.764 3.791 -9.062 1.00 88.94 90 GLN A O 1
ATOM 738 N N . GLY A 1 91 ? -4.612 1.920 -8.611 1.00 89.31 91 GLY A N 1
ATOM 739 C CA . GLY A 1 91 ? -3.298 2.483 -8.933 1.00 89.31 91 GLY A CA 1
ATOM 740 C C . GLY A 1 91 ? -2.892 3.689 -8.075 1.00 89.31 91 GLY A C 1
ATOM 741 O O . GLY A 1 91 ? -1.914 4.362 -8.403 1.00 89.31 91 GLY A O 1
ATOM 742 N N . LYS A 1 92 ? -3.606 3.976 -6.976 1.00 88.62 92 LYS A N 1
ATOM 743 C CA . LYS A 1 92 ? -3.337 5.141 -6.125 1.00 88.62 92 LYS A CA 1
ATOM 744 C C . LYS A 1 92 ? -2.017 4.961 -5.386 1.00 88.62 92 LYS A C 1
ATOM 746 O O . LYS A 1 92 ? -1.744 3.906 -4.803 1.00 88.62 92 LYS A O 1
ATOM 751 N N . TYR A 1 93 ? -1.206 6.016 -5.378 1.00 88.38 93 TYR A N 1
ATOM 752 C CA . TYR A 1 93 ? 0.036 6.008 -4.628 1.00 88.38 93 TYR A CA 1
ATOM 753 C C . TYR A 1 93 ? -0.222 6.295 -3.151 1.00 88.38 93 TYR A C 1
ATOM 755 O O . TYR A 1 93 ? -0.614 7.390 -2.766 1.00 88.38 93 TYR A O 1
ATOM 763 N N . ILE A 1 94 ? 0.055 5.304 -2.309 1.00 80.62 94 ILE A N 1
ATOM 764 C CA . ILE A 1 94 ? -0.166 5.401 -0.863 1.00 80.62 94 ILE A CA 1
ATOM 765 C C . ILE A 1 94 ? 0.777 6.382 -0.154 1.00 80.62 94 ILE A C 1
ATOM 767 O O . ILE A 1 94 ? 0.512 6.766 0.978 1.00 80.62 94 ILE A O 1
ATOM 771 N N . GLY A 1 95 ? 1.881 6.788 -0.785 1.00 77.75 95 GLY A N 1
ATOM 772 C CA . GLY A 1 95 ? 2.789 7.788 -0.217 1.00 77.75 95 GLY A CA 1
ATOM 773 C C . GLY A 1 95 ? 2.361 9.236 -0.470 1.00 77.75 95 GLY A C 1
ATOM 774 O O . GLY A 1 95 ? 2.967 10.144 0.095 1.00 77.75 95 GLY A O 1
ATOM 775 N N . ASP A 1 96 ? 1.342 9.472 -1.303 1.00 74.31 96 ASP A N 1
ATOM 776 C CA . ASP A 1 96 ? 0.864 10.824 -1.577 1.00 74.31 96 ASP A CA 1
ATOM 777 C C . ASP A 1 96 ? -0.097 11.286 -0.469 1.00 74.31 96 ASP A C 1
ATOM 779 O O . ASP A 1 96 ? -1.198 10.758 -0.279 1.00 74.31 96 ASP A O 1
ATOM 783 N N . LYS A 1 97 ? 0.371 12.298 0.269 1.00 64.94 97 LYS A N 1
ATOM 784 C CA . LYS A 1 97 ? -0.276 12.896 1.440 1.00 64.94 97 LYS A CA 1
ATOM 785 C C . LYS A 1 97 ? -1.636 13.513 1.116 1.00 64.94 97 LYS A C 1
ATOM 787 O O . LYS A 1 97 ? -2.463 13.617 2.017 1.00 64.94 97 LYS A O 1
ATOM 792 N N . CYS A 1 98 ? -1.867 13.921 -0.133 1.00 53.97 98 CYS A N 1
ATOM 793 C CA . CYS A 1 98 ? -3.104 14.582 -0.545 1.00 53.97 98 CYS A CA 1
ATOM 794 C C . CYS A 1 98 ? -4.199 13.591 -0.957 1.00 53.97 98 CYS A C 1
ATOM 796 O O . CYS A 1 98 ? -5.374 13.853 -0.711 1.00 53.97 98 CYS A O 1
ATOM 798 N N . SER A 1 99 ? -3.839 12.427 -1.506 1.00 54.69 99 SER A N 1
ATOM 799 C CA . SER A 1 99 ? -4.797 11.430 -2.026 1.00 54.69 99 SER A CA 1
ATOM 800 C C . SER A 1 99 ? -5.825 10.938 -1.003 1.00 54.69 99 SER A C 1
ATOM 802 O O . SER A 1 99 ? -6.884 10.437 -1.383 1.00 54.69 99 SER A O 1
ATOM 804 N N . PHE A 1 100 ? -5.510 11.055 0.289 1.00 53.62 100 PHE A N 1
ATOM 805 C CA . PHE A 1 100 ? -6.331 10.551 1.392 1.00 53.62 100 PHE A CA 1
ATOM 806 C C . PHE A 1 100 ? -7.133 11.636 2.114 1.00 53.62 100 PHE A C 1
ATOM 808 O O . PHE A 1 100 ? -8.010 11.301 2.906 1.00 53.62 100 PHE A O 1
ATOM 815 N N . CYS A 1 101 ? -6.886 12.914 1.812 1.00 50.75 101 CYS A N 1
ATOM 816 C CA . CYS A 1 101 ? -7.643 14.032 2.378 1.00 50.75 101 CYS A CA 1
ATOM 817 C C . CYS A 1 101 ? -9.062 14.142 1.792 1.00 50.75 101 CYS A C 1
ATOM 819 O O . CYS A 1 101 ? -9.948 14.669 2.457 1.00 50.75 101 CYS A O 1
ATOM 821 N N . ASP A 1 102 ? -9.288 13.624 0.579 1.00 44.75 102 ASP A N 1
ATOM 822 C CA . ASP A 1 102 ? -10.544 13.844 -0.154 1.00 44.75 102 ASP A CA 1
ATOM 823 C C . ASP A 1 102 ? -11.618 12.767 0.065 1.00 44.75 102 ASP A C 1
ATOM 825 O O . ASP A 1 102 ? -12.795 13.020 -0.177 1.00 44.75 102 ASP A O 1
ATOM 829 N N . HIS A 1 103 ? -11.248 11.556 0.495 1.00 46.34 103 HIS A N 1
ATOM 830 C CA . HIS A 1 103 ? -12.161 10.400 0.435 1.00 46.34 103 HIS A CA 1
ATOM 831 C C . HIS A 1 103 ? -12.780 10.004 1.781 1.00 46.34 103 HIS A C 1
ATOM 833 O O . HIS A 1 103 ? -13.780 9.291 1.795 1.00 46.34 103 HIS A O 1
ATOM 839 N N . SER A 1 104 ? -12.268 10.514 2.907 1.00 42.72 104 SER A N 1
ATOM 840 C CA . SER A 1 104 ? -12.849 10.237 4.222 1.00 42.72 104 SER A CA 1
ATOM 841 C C . SER A 1 104 ? -13.381 11.518 4.869 1.00 42.72 104 SER A C 1
ATOM 843 O O . SER A 1 104 ? -12.588 12.306 5.389 1.00 42.72 104 SER A O 1
ATOM 845 N N . PRO A 1 105 ? -14.714 11.716 4.972 1.00 43.59 105 PRO A N 1
ATOM 846 C CA . PRO A 1 105 ? -15.279 12.814 5.764 1.00 43.59 105 PRO A CA 1
ATOM 847 C C . PRO A 1 105 ? -14.908 12.721 7.257 1.00 43.59 105 PRO A C 1
ATOM 849 O O . PRO A 1 105 ? -15.175 13.640 8.024 1.00 43.59 105 PRO A O 1
ATOM 852 N N . THR A 1 106 ? -14.289 11.614 7.686 1.00 43.72 106 THR A N 1
ATOM 853 C CA . THR A 1 106 ? -13.823 11.401 9.060 1.00 43.72 106 THR A CA 1
ATOM 854 C C . THR A 1 106 ? -12.395 11.906 9.298 1.00 43.72 106 THR A C 1
ATOM 856 O O . THR A 1 106 ? -12.016 12.091 10.453 1.00 43.72 106 THR A O 1
ATOM 859 N N . MET A 1 107 ? -11.588 12.146 8.256 1.00 51.44 107 MET A N 1
ATOM 860 C CA . MET A 1 107 ? -10.176 12.515 8.418 1.00 51.44 107 MET A CA 1
ATOM 861 C C . MET A 1 107 ? -9.815 13.755 7.606 1.00 51.44 107 MET A C 1
ATOM 863 O O . MET A 1 107 ? -9.205 13.690 6.545 1.00 51.44 107 MET A O 1
ATOM 867 N N . GLY A 1 108 ? -10.186 14.911 8.153 1.00 46.59 108 GLY A N 1
ATOM 868 C CA . GLY A 1 108 ? -9.738 16.199 7.644 1.00 46.59 108 GLY A CA 1
ATOM 869 C C . GLY A 1 108 ? -8.228 16.424 7.805 1.00 46.59 108 GLY A C 1
ATOM 870 O O . GLY A 1 108 ? -7.537 15.782 8.600 1.00 46.59 108 GLY A O 1
ATOM 871 N N . VAL A 1 109 ? -7.754 17.436 7.078 1.00 43.19 109 VAL A N 1
ATOM 872 C CA . VAL A 1 109 ? -6.369 17.924 6.907 1.00 43.19 109 VAL A CA 1
ATOM 873 C C . VAL A 1 109 ? -5.600 18.167 8.224 1.00 43.19 109 VAL A C 1
ATOM 875 O O . VAL A 1 109 ? -4.374 18.242 8.231 1.00 43.19 109 VAL A O 1
ATOM 878 N N . SER A 1 110 ? -6.291 18.204 9.367 1.00 46.31 110 SER A N 1
ATOM 879 C CA . SER A 1 110 ? -5.686 18.303 10.702 1.00 46.31 110 SER A CA 1
ATOM 880 C C . SER A 1 110 ? -4.847 17.076 11.103 1.00 46.31 110 SER A C 1
ATOM 882 O O . SER A 1 110 ? -4.029 17.182 12.013 1.00 46.31 110 SER A O 1
ATOM 884 N N . CYS A 1 111 ? -5.026 15.918 10.453 1.00 49.97 111 CYS A N 1
ATOM 885 C CA . CYS A 1 111 ? -4.375 14.670 10.863 1.00 49.97 111 CYS A CA 1
ATOM 886 C C . CYS A 1 111 ? -2.855 14.658 10.600 1.00 49.97 111 CYS A C 1
ATOM 888 O O . CYS A 1 111 ? -2.095 14.223 11.462 1.00 49.97 111 CYS A O 1
ATOM 890 N N . LEU A 1 112 ? -2.384 15.199 9.465 1.00 53.34 112 LEU A N 1
ATOM 891 C CA . LEU A 1 112 ? -0.977 15.098 9.031 1.00 53.34 112 LEU A CA 1
ATOM 892 C C . LEU A 1 112 ? 0.033 15.699 10.025 1.00 53.34 112 LEU A C 1
ATOM 894 O O . LEU A 1 112 ? 1.129 15.163 10.169 1.00 53.34 112 LEU A O 1
ATOM 898 N N . PHE A 1 113 ? -0.337 16.771 10.730 1.00 48.94 113 PHE A N 1
ATOM 899 C CA . PHE A 1 113 ? 0.525 17.417 11.730 1.00 48.94 113 PHE A CA 1
ATOM 900 C C . PHE A 1 113 ? 0.651 16.593 13.020 1.00 48.94 113 PHE A C 1
ATOM 902 O O . PHE A 1 113 ? 1.644 16.680 13.737 1.00 48.94 113 PHE A O 1
ATOM 909 N N . GLU A 1 114 ? -0.352 15.769 13.324 1.00 56.38 114 GLU A N 1
ATOM 910 C CA . GLU A 1 114 ? -0.382 14.956 14.536 1.00 56.38 114 GLU A CA 1
ATOM 911 C C . GLU A 1 114 ? 0.286 13.585 14.340 1.00 56.38 114 GLU A C 1
ATOM 913 O O . GLU A 1 114 ? 0.740 12.973 15.308 1.00 56.38 114 GLU A O 1
ATOM 918 N N . LEU A 1 115 ? 0.436 13.133 13.086 1.00 61.41 115 LEU A N 1
ATOM 919 C CA . LEU A 1 115 ? 1.075 11.858 12.738 1.00 61.41 115 LEU A CA 1
ATOM 920 C C . LEU A 1 115 ? 2.558 11.785 13.125 1.00 61.41 115 LEU A C 1
ATOM 922 O O . LEU A 1 115 ? 3.048 10.688 13.402 1.00 61.41 115 LEU A O 1
ATOM 926 N N . GLU A 1 116 ? 3.274 12.914 13.199 1.00 62.03 116 GLU A N 1
ATOM 927 C CA . GLU A 1 116 ? 4.675 12.918 13.644 1.00 62.03 116 GLU A CA 1
ATOM 928 C C . GLU A 1 116 ? 4.823 12.387 15.075 1.00 62.03 116 GLU A C 1
ATOM 930 O O . GLU A 1 116 ? 5.760 11.632 15.343 1.00 62.03 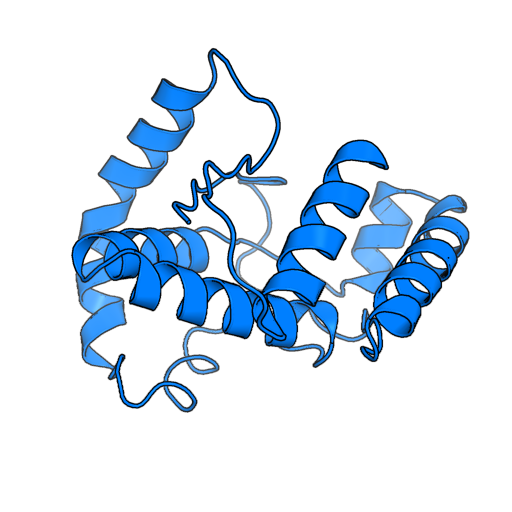116 GLU A O 1
ATOM 935 N N . LYS A 1 117 ? 3.850 12.657 15.959 1.00 62.94 117 LYS A N 1
ATOM 936 C CA . LYS A 1 117 ? 3.840 12.162 17.348 1.00 62.94 117 LYS A CA 1
ATOM 937 C C . LYS A 1 117 ? 3.744 10.636 17.435 1.00 62.94 117 LYS A C 1
ATOM 939 O O . LYS A 1 117 ? 4.190 10.043 18.412 1.00 62.94 117 LYS A O 1
ATOM 944 N N . TYR A 1 118 ? 3.184 9.989 16.413 1.00 63.56 118 TYR A N 1
ATOM 945 C CA . TYR A 1 118 ? 3.024 8.534 16.365 1.00 63.56 118 TYR A CA 1
ATOM 946 C C . TYR A 1 118 ? 4.242 7.807 15.779 1.00 63.56 118 TYR A C 1
ATOM 948 O O . TYR A 1 118 ? 4.294 6.581 15.822 1.00 63.56 118 TYR A O 1
ATOM 956 N N . SER A 1 119 ? 5.247 8.533 15.279 1.00 61.22 119 SER A N 1
ATOM 957 C CA . SER A 1 119 ? 6.462 7.956 14.679 1.00 61.22 119 SER A CA 1
ATOM 958 C C . SER A 1 119 ? 7.235 7.066 15.639 1.00 61.22 119 SER A C 1
ATOM 960 O O . SER A 1 119 ? 7.498 5.908 15.321 1.00 61.22 119 SER A O 1
ATOM 962 N N . ASP A 1 120 ? 7.561 7.593 16.819 1.00 62.22 120 ASP A N 1
ATOM 963 C CA . ASP A 1 120 ? 8.406 6.891 17.785 1.00 62.22 120 ASP A CA 1
ATOM 964 C C . ASP A 1 120 ? 7.677 5.691 18.381 1.00 62.22 120 ASP A C 1
ATOM 966 O O . ASP A 1 120 ? 8.274 4.637 18.596 1.00 62.22 120 ASP A O 1
ATOM 970 N N . HIS A 1 121 ? 6.367 5.828 18.601 1.00 61.91 121 HIS A N 1
ATOM 971 C CA . HIS A 1 121 ? 5.543 4.746 19.121 1.00 61.91 121 HIS A CA 1
ATOM 972 C C . HIS A 1 121 ? 5.379 3.613 18.104 1.00 61.91 121 HIS A C 1
ATOM 974 O O . HIS A 1 121 ? 5.403 2.455 18.497 1.00 61.91 121 HIS A O 1
ATOM 980 N N . ILE A 1 122 ? 5.243 3.915 16.809 1.00 64.69 122 ILE A N 1
ATOM 981 C CA . ILE A 1 122 ? 5.067 2.892 15.766 1.00 64.69 122 ILE A CA 1
ATOM 982 C C . ILE A 1 122 ? 6.363 2.157 15.478 1.00 64.69 122 ILE A C 1
ATOM 984 O O . ILE A 1 122 ? 6.364 0.933 15.396 1.00 64.69 122 ILE A O 1
ATOM 988 N N . VAL A 1 123 ? 7.475 2.884 15.346 1.00 61.06 123 VAL A N 1
ATOM 989 C CA . VAL A 1 123 ? 8.778 2.241 15.148 1.00 61.06 123 VAL A CA 1
ATOM 990 C C . VAL A 1 123 ? 9.099 1.352 16.351 1.00 61.06 123 VAL A C 1
ATOM 992 O O . VAL A 1 123 ? 9.505 0.210 16.162 1.00 61.06 123 VAL A O 1
ATOM 995 N N . ARG A 1 124 ? 8.827 1.811 17.582 1.00 60.66 124 ARG A N 1
ATOM 996 C CA . ARG A 1 124 ? 8.967 0.966 18.778 1.00 60.66 124 ARG A CA 1
ATOM 997 C C . ARG A 1 124 ? 7.999 -0.211 18.799 1.00 60.66 124 ARG A C 1
ATOM 999 O O . ARG A 1 124 ? 8.435 -1.306 19.124 1.00 60.66 124 ARG A O 1
ATOM 1006 N N . SER A 1 125 ? 6.721 -0.022 18.468 1.00 59.84 125 SER A N 1
ATOM 1007 C CA . SER A 1 125 ? 5.743 -1.114 18.522 1.00 59.84 125 SER A CA 1
ATOM 1008 C C . SER A 1 125 ? 6.058 -2.207 17.505 1.00 59.84 125 SER A C 1
ATOM 1010 O O . SER A 1 125 ? 5.967 -3.376 17.844 1.00 59.84 125 SER A O 1
ATOM 1012 N N . ILE A 1 126 ? 6.499 -1.842 16.296 1.00 59.00 126 ILE A N 1
ATOM 1013 C CA . ILE A 1 126 ? 6.909 -2.812 15.269 1.00 59.00 126 ILE A CA 1
ATOM 1014 C C . ILE A 1 126 ? 8.143 -3.598 15.732 1.00 59.00 126 ILE A C 1
ATOM 1016 O O . ILE A 1 126 ? 8.167 -4.814 15.606 1.00 59.00 126 ILE A O 1
ATOM 1020 N N . LEU A 1 127 ? 9.137 -2.923 16.322 1.00 53.41 127 LEU A N 1
ATOM 1021 C CA . LEU A 1 127 ? 10.347 -3.581 16.833 1.00 53.41 127 LEU A CA 1
ATOM 1022 C C . LEU A 1 127 ? 10.092 -4.434 18.091 1.00 53.41 127 LEU A C 1
ATOM 1024 O O . LEU A 1 127 ? 10.837 -5.377 18.343 1.00 53.41 127 LEU A O 1
ATOM 1028 N N . CYS A 1 128 ? 9.070 -4.116 18.893 1.00 45.66 128 CYS A N 1
ATOM 1029 C CA . CYS A 1 128 ? 8.684 -4.903 20.070 1.00 45.66 128 CYS A CA 1
ATOM 1030 C C . CYS A 1 128 ? 7.786 -6.107 19.734 1.00 45.66 128 CYS A C 1
ATOM 1032 O O . CYS A 1 128 ? 7.876 -7.119 20.427 1.00 45.66 128 CYS A O 1
ATOM 1034 N N . ASP A 1 129 ? 6.958 -6.022 18.687 1.00 45.28 129 ASP A N 1
ATOM 1035 C CA . ASP A 1 129 ? 6.073 -7.114 18.246 1.00 45.28 129 ASP A CA 1
ATOM 1036 C C . ASP A 1 129 ? 6.806 -8.176 17.381 1.00 45.28 129 ASP A C 1
ATOM 1038 O O . ASP A 1 129 ? 6.269 -9.255 17.139 1.00 45.28 129 ASP A O 1
ATOM 1042 N N . ASP A 1 130 ? 8.063 -7.936 16.981 1.00 37.88 130 ASP A N 1
ATOM 1043 C CA . ASP A 1 130 ? 8.870 -8.774 16.062 1.00 37.88 130 ASP A CA 1
ATOM 1044 C C . ASP A 1 130 ? 9.266 -10.173 16.611 1.00 37.88 130 ASP A C 1
ATOM 1046 O O . ASP A 1 130 ? 10.013 -10.917 15.972 1.00 37.88 130 ASP A O 1
ATOM 1050 N N . SER A 1 131 ? 8.785 -10.565 17.800 1.00 36.25 131 SER A N 1
ATOM 1051 C CA . SER A 1 131 ? 9.137 -11.850 18.433 1.00 36.25 131 SER A CA 1
ATOM 1052 C C . SER A 1 131 ? 8.169 -13.006 18.156 1.00 36.25 131 SER A C 1
ATOM 1054 O O . SER A 1 131 ? 8.504 -14.144 18.493 1.00 36.25 131 SER A O 1
ATOM 1056 N N . SER A 1 132 ? 7.008 -12.781 17.525 1.00 40.72 132 SER A N 1
ATOM 1057 C CA . SER A 1 132 ? 6.017 -13.862 17.380 1.00 40.72 132 SER A CA 1
ATOM 1058 C C . SER A 1 132 ? 5.191 -13.923 16.094 1.00 40.72 132 SER A C 1
ATOM 1060 O O . SER A 1 132 ? 4.534 -14.945 15.901 1.00 40.72 132 SER A O 1
ATOM 1062 N N . ASP A 1 133 ? 5.250 -12.957 15.170 1.00 40.09 133 ASP A N 1
ATOM 1063 C CA . ASP A 1 133 ? 4.443 -13.053 13.946 1.00 40.09 133 ASP A CA 1
ATOM 1064 C C . ASP A 1 133 ? 5.063 -12.342 12.739 1.00 40.09 133 ASP A C 1
ATOM 1066 O O . ASP A 1 133 ? 5.314 -11.140 12.739 1.00 40.09 133 ASP A O 1
ATOM 1070 N N . ARG A 1 134 ? 5.330 -13.105 11.675 1.00 45.44 134 ARG A N 1
ATOM 1071 C CA . ARG A 1 134 ? 6.040 -12.637 10.473 1.00 45.44 134 ARG A CA 1
ATOM 1072 C C . ARG A 1 134 ? 5.102 -12.028 9.424 1.00 45.44 134 ARG A C 1
ATOM 1074 O O . ARG A 1 134 ? 5.502 -11.843 8.275 1.00 45.44 134 ARG A O 1
ATOM 1081 N N . SER A 1 135 ? 3.846 -11.771 9.783 1.00 43.81 135 SER A N 1
ATOM 1082 C CA . SER A 1 135 ? 2.807 -11.285 8.878 1.00 43.81 135 SER A CA 1
ATOM 1083 C C . SER A 1 135 ? 1.898 -10.254 9.556 1.00 43.81 135 SER A C 1
ATOM 1085 O O . SER A 1 135 ? 1.820 -10.201 10.777 1.00 43.81 135 SER A O 1
ATOM 1087 N N . MET A 1 136 ? 1.196 -9.421 8.773 1.00 43.56 136 MET A N 1
ATOM 1088 C CA . MET A 1 136 ? 0.078 -8.610 9.282 1.00 43.56 136 MET A CA 1
ATOM 1089 C C . MET A 1 136 ? -1.073 -9.542 9.707 1.00 43.56 136 MET A C 1
ATOM 1091 O O . MET A 1 136 ? -2.064 -9.673 8.981 1.00 43.56 136 MET A O 1
ATOM 1095 N N . GLU A 1 137 ? -0.945 -10.249 10.828 1.00 41.28 137 GLU A N 1
ATOM 1096 C CA . GLU A 1 137 ? -1.992 -11.153 11.291 1.00 41.28 137 GLU A CA 1
ATOM 1097 C C . GLU A 1 137 ? -3.078 -10.384 12.056 1.00 41.28 137 GLU A C 1
ATOM 1099 O O . GLU A 1 137 ? -2.841 -9.429 12.801 1.00 41.28 137 GLU A O 1
ATOM 1104 N N . LYS A 1 138 ? -4.327 -10.774 11.796 1.00 48.25 138 LYS A N 1
ATOM 1105 C CA . LYS A 1 138 ? -5.534 -10.218 12.411 1.00 48.25 138 LYS A CA 1
ATOM 1106 C C . LYS A 1 138 ? -6.034 -11.171 13.477 1.00 48.25 138 LYS A C 1
ATOM 1108 O O . LYS A 1 138 ? -6.197 -12.357 13.208 1.00 48.25 138 LYS A O 1
ATOM 1113 N N . THR A 1 139 ? -6.502 -10.623 14.593 1.00 37.53 139 THR A N 1
ATOM 1114 C CA . THR A 1 139 ? -7.510 -11.287 15.426 1.00 37.53 139 THR A CA 1
ATOM 1115 C C . THR A 1 139 ? -8.894 -10.734 15.061 1.00 37.53 139 THR A C 1
ATOM 1117 O O . THR A 1 139 ? -9.155 -9.525 15.128 1.00 37.53 139 THR A O 1
ATOM 1120 N N . SER A 1 140 ? -9.805 -11.590 14.586 1.00 38.94 140 SER A N 1
ATOM 1121 C CA . SER A 1 140 ? -11.178 -11.165 14.282 1.00 38.94 140 SER A CA 1
ATOM 1122 C C . SER A 1 140 ? -12.226 -12.265 14.441 1.00 38.94 140 SER A C 1
ATOM 1124 O O . SER A 1 140 ? -12.100 -13.337 13.856 1.00 38.94 140 SER A O 1
ATOM 1126 N N . SER A 1 141 ? -13.289 -11.923 15.176 1.00 32.03 141 SER A N 1
ATOM 1127 C CA . SER A 1 141 ? -14.593 -12.595 15.238 1.00 32.03 141 SER A CA 1
ATOM 1128 C C . SER A 1 141 ? -15.469 -12.246 14.014 1.00 32.03 141 SER A C 1
ATOM 1130 O O . SER A 1 141 ? -15.261 -11.234 13.346 1.00 32.03 141 SER A O 1
ATOM 1132 N N . VAL A 1 142 ? -16.412 -13.138 13.712 1.00 36.44 142 VAL A N 1
ATOM 1133 C CA . VAL A 1 142 ? -17.118 -13.410 12.446 1.00 36.44 142 VAL A CA 1
ATOM 1134 C C . VAL A 1 142 ? -18.313 -12.468 12.181 1.00 36.44 142 VAL A C 1
ATOM 1136 O O . VAL A 1 142 ? -19.250 -12.464 12.966 1.00 36.44 142 VAL A O 1
ATOM 1139 N N . ALA A 1 143 ? -18.375 -11.791 11.016 1.00 30.72 143 ALA A N 1
ATOM 1140 C CA . ALA A 1 143 ? -19.630 -11.318 10.372 1.00 30.72 143 ALA A CA 1
ATOM 1141 C C . ALA A 1 143 ? -19.436 -11.006 8.866 1.00 30.72 143 ALA A C 1
ATOM 1143 O O . ALA A 1 143 ? -18.323 -10.694 8.450 1.00 30.72 143 ALA A O 1
ATOM 1144 N N . ALA A 1 144 ? -20.463 -11.217 8.032 1.00 36.97 144 ALA A N 1
ATOM 1145 C CA . ALA A 1 144 ? -20.412 -11.169 6.562 1.00 36.97 144 ALA A CA 1
ATOM 1146 C C . ALA A 1 144 ? -20.603 -9.740 6.021 1.00 36.97 144 ALA A C 1
ATOM 1148 O O . ALA A 1 144 ? -21.604 -9.096 6.311 1.00 36.97 144 ALA A O 1
ATOM 1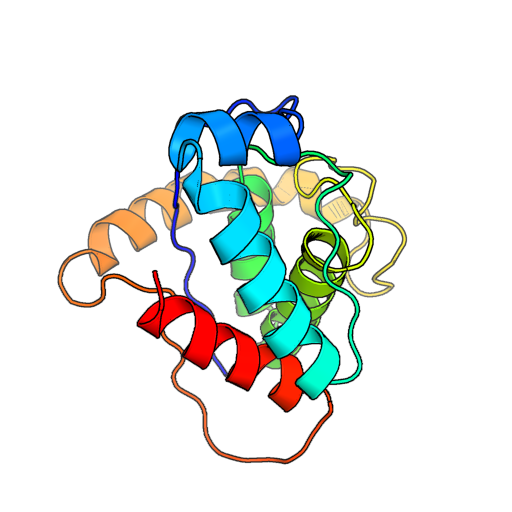149 N N . ASN A 1 145 ? -19.630 -9.249 5.255 1.00 41.84 145 ASN A N 1
ATOM 1150 C CA . ASN A 1 145 ? -19.574 -7.897 4.691 1.00 41.84 145 ASN A CA 1
ATOM 1151 C C . ASN A 1 145 ? -18.605 -7.953 3.482 1.00 41.84 145 ASN A C 1
ATOM 1153 O O . ASN A 1 145 ? -17.693 -8.780 3.542 1.00 41.84 145 ASN A O 1
ATOM 1157 N N . PRO A 1 146 ? -18.726 -7.158 2.400 1.00 42.94 146 PRO A N 1
ATOM 1158 C CA . PRO A 1 146 ? -17.672 -6.968 1.386 1.00 42.94 146 PRO A CA 1
ATOM 1159 C C . PRO A 1 146 ? -16.263 -6.760 1.967 1.00 42.94 146 PRO A C 1
ATOM 1161 O O . PRO A 1 146 ? -15.281 -7.174 1.363 1.00 42.94 146 PRO A O 1
ATOM 1164 N N . LEU A 1 147 ? -16.166 -6.265 3.200 1.00 48.50 147 LEU A N 1
ATOM 1165 C CA . LEU A 1 147 ? -14.947 -6.248 4.016 1.00 48.50 147 LEU A CA 1
ATOM 1166 C C . LEU A 1 147 ? -14.269 -7.627 4.153 1.00 48.50 147 LEU A C 1
ATOM 1168 O O . LEU A 1 147 ? -13.046 -7.728 4.152 1.00 48.50 147 LEU A O 1
ATOM 1172 N N . ARG A 1 148 ? -15.031 -8.729 4.165 1.00 55.47 148 ARG A N 1
ATOM 1173 C CA . ARG A 1 148 ? -14.490 -10.097 4.151 1.00 55.47 148 ARG A CA 1
ATOM 1174 C C . ARG A 1 148 ? -13.727 -10.436 2.882 1.00 55.47 148 ARG A C 1
ATOM 1176 O O . ARG A 1 148 ? -12.827 -11.261 2.965 1.00 55.47 148 ARG A O 1
ATOM 1183 N N . SER A 1 149 ? -14.088 -9.879 1.727 1.00 53.50 149 SER A N 1
ATOM 1184 C CA . SER A 1 149 ? -13.471 -10.272 0.457 1.00 53.50 149 SER A CA 1
ATOM 1185 C C . SER A 1 149 ? -12.001 -9.854 0.433 1.00 53.50 149 SER A C 1
ATOM 1187 O O . SER A 1 149 ? -11.132 -10.678 0.175 1.00 53.50 149 SER A O 1
ATOM 1189 N N . LEU A 1 150 ? -11.713 -8.626 0.867 1.00 55.47 150 LEU A N 1
ATOM 1190 C CA . LEU A 1 150 ? -10.360 -8.128 1.099 1.00 55.47 150 LEU A CA 1
ATOM 1191 C C . LEU A 1 150 ? -9.673 -8.839 2.265 1.00 55.47 150 LEU A C 1
ATOM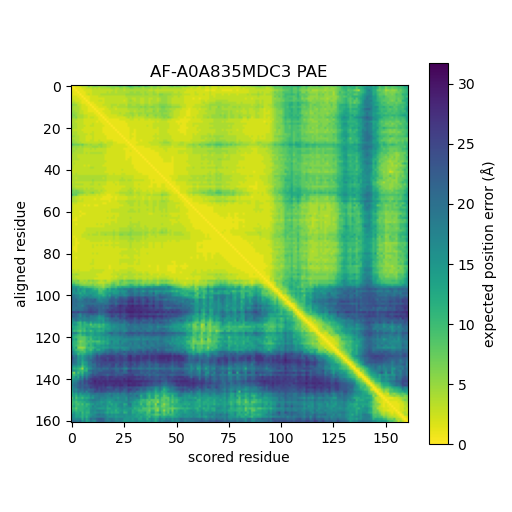 1193 O O . LEU A 1 150 ? -8.499 -9.183 2.166 1.00 55.47 150 LEU A O 1
ATOM 1197 N N . GLN A 1 151 ? -10.378 -9.098 3.369 1.00 56.94 151 GLN A N 1
ATOM 1198 C CA . GLN A 1 151 ? -9.782 -9.776 4.523 1.00 56.94 151 GLN A CA 1
ATOM 1199 C C . GLN A 1 151 ? -9.351 -11.222 4.212 1.00 56.94 151 GLN A C 1
ATOM 1201 O O . GLN A 1 151 ? -8.257 -11.619 4.616 1.00 56.94 151 GLN A O 1
ATOM 1206 N N . GLU A 1 152 ? -10.171 -11.973 3.477 1.00 60.94 152 GLU A N 1
ATOM 1207 C CA . GLU A 1 152 ? -9.874 -13.328 3.001 1.00 60.94 152 GLU A CA 1
ATOM 1208 C C . GLU A 1 152 ? -8.784 -13.306 1.929 1.00 60.94 152 GLU A C 1
ATOM 1210 O O . GLU A 1 152 ? -7.855 -14.112 1.969 1.00 60.94 152 GLU A O 1
ATOM 1215 N N . LEU A 1 153 ? -8.827 -12.318 1.034 1.00 64.19 153 LEU A N 1
ATOM 1216 C CA . LEU A 1 153 ? -7.781 -12.085 0.051 1.00 64.19 153 LEU A CA 1
ATOM 1217 C C . LEU A 1 153 ? -6.430 -11.885 0.745 1.00 64.19 153 LEU A C 1
ATOM 1219 O O . LEU A 1 153 ? -5.498 -12.625 0.450 1.00 64.19 153 LEU A O 1
ATOM 1223 N N . PHE A 1 154 ? -6.326 -11.005 1.745 1.00 62.31 154 PHE A N 1
ATOM 1224 C CA . PHE A 1 154 ? -5.086 -10.819 2.511 1.00 62.31 154 PHE A CA 1
ATOM 1225 C C . PHE A 1 154 ? -4.585 -12.101 3.171 1.00 62.31 154 PHE A C 1
ATOM 1227 O O . PHE A 1 154 ? -3.396 -12.401 3.087 1.00 62.31 154 PHE A O 1
ATOM 1234 N N . ARG A 1 155 ? -5.485 -12.887 3.769 1.00 61.34 155 ARG A N 1
ATOM 1235 C CA . ARG A 1 155 ? -5.148 -14.188 4.360 1.00 61.34 155 ARG A CA 1
ATOM 1236 C C . ARG A 1 155 ? -4.602 -15.176 3.319 1.00 61.34 155 ARG A C 1
ATOM 1238 O O . ARG A 1 155 ? -3.733 -15.986 3.639 1.00 61.34 155 ARG A O 1
ATOM 1245 N N . GLN A 1 156 ? -5.098 -15.139 2.083 1.00 59.72 156 GLN A N 1
ATOM 1246 C CA . GLN A 1 156 ? -4.587 -15.965 0.984 1.00 59.72 156 GLN A CA 1
ATOM 1247 C C . GLN A 1 156 ? -3.256 -15.443 0.431 1.00 59.72 156 GLN A C 1
ATOM 1249 O O . GLN A 1 156 ? -2.404 -16.245 0.036 1.00 59.72 156 GLN A O 1
ATOM 1254 N N . LEU A 1 157 ? -3.061 -14.121 0.427 1.00 60.56 157 LEU A N 1
ATOM 1255 C CA . LEU A 1 157 ? -1.828 -13.476 -0.018 1.00 60.56 157 LEU A CA 1
ATOM 1256 C C . LEU A 1 157 ? -0.647 -13.794 0.900 1.00 60.56 157 LEU A C 1
ATOM 1258 O O . LEU A 1 157 ? 0.399 -14.203 0.402 1.00 60.56 157 LEU A O 1
ATOM 1262 N N . THR A 1 158 ? -0.818 -13.679 2.220 1.00 51.78 158 THR A N 1
ATOM 1263 C CA . THR A 1 158 ? 0.269 -13.908 3.190 1.00 51.78 158 THR A CA 1
ATOM 1264 C C . THR A 1 158 ? 0.738 -15.361 3.246 1.00 51.78 158 THR A C 1
ATOM 1266 O O . THR A 1 158 ? 1.899 -15.607 3.533 1.00 51.78 158 THR A O 1
ATOM 1269 N N . LYS A 1 159 ? -0.122 -16.332 2.915 1.00 47.94 159 LYS A N 1
ATOM 1270 C CA . LYS A 1 159 ? 0.249 -17.759 2.815 1.00 47.94 159 LYS A CA 1
ATOM 1271 C C . LYS A 1 159 ? 0.946 -18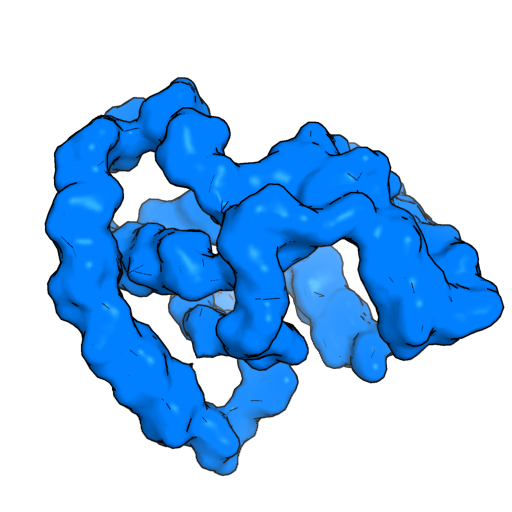.139 1.505 1.00 47.94 159 L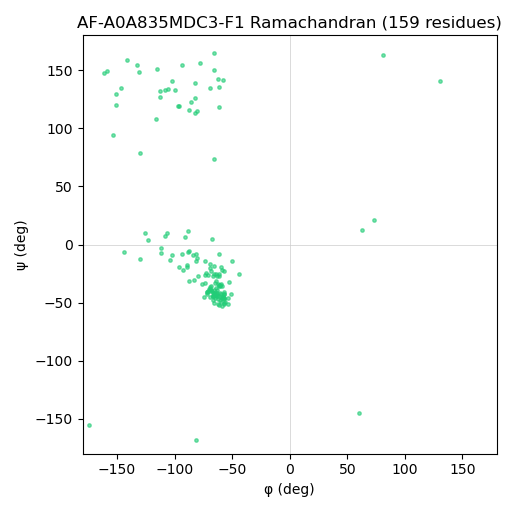YS A C 1
ATOM 1273 O O . LYS A 1 159 ? 1.392 -19.274 1.359 1.00 47.94 159 LYS A O 1
ATOM 1278 N N . SER A 1 160 ? 0.940 -17.244 0.521 1.00 39.12 160 SER A N 1
ATOM 1279 C CA . SER A 1 160 ? 1.347 -17.528 -0.860 1.00 39.12 160 SER A CA 1
ATOM 1280 C C . SER A 1 160 ? 2.634 -16.823 -1.291 1.00 39.12 160 SER A C 1
ATOM 1282 O O . SER A 1 160 ? 3.094 -17.086 -2.407 1.00 39.12 160 SER A O 1
ATOM 1284 N N . MET A 1 161 ? 3.150 -15.925 -0.450 1.00 40.84 161 MET A N 1
ATOM 1285 C CA . MET A 1 161 ? 4.431 -15.226 -0.583 1.00 40.84 161 MET A CA 1
ATOM 1286 C C . MET A 1 161 ? 5.464 -15.866 0.337 1.00 40.84 161 MET A C 1
ATOM 1288 O O . MET A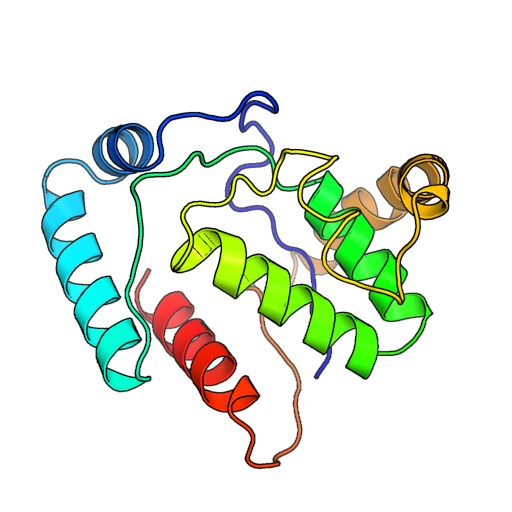 1 161 ? 6.641 -15.890 -0.078 1.00 40.84 161 MET A O 1
#

Sequence (161 aa):
VRWHPYFLNPSAPKEGVVKKVHYREKFGPQSERIKARMAKVFRGHGLDYDVDGLTGNTLDNHRLITFAGHQGYDKQNALVEELHLGYFTQGKYIGDKCSFCDHSPTMGVSCLFELEKYSDHIVRSILCDDSSDRSMEKTSSVAANPLRSLQELFRQLTKSM

Mean predicted aligned error: 9.99 Å